Protein AF-A0A3D0Y0N9-F1 (afdb_monomer_lite)

Sequence (168 aa):
MPFIGIFAKENDNNFIKNEINKYAISNKYDVININLKSLENLKNVKFDVLIIKENIIELLKRSNNIDKIINNSNYIIINTDINNDFIAEEKDNIITYGFNTNSDISISSIKDENILLCVKRKIKGIKEPIIEEQEVAINVRKHNINKLYNIMAIFTVLCLYGERLKNN

Foldseek 3Di:
DAEEEEEDPPVLLVVLVVLLCVLPPPDRYHYDYDDPVCLVVCLQPAHQEYEHEAAVVVVCVSDVSSVSNVVSYQAYEYECVRHVVPPPPPDLRYAYEYCDPVGQWHFPDDDQQKTKIWRCAWHDAPADHTDHTDIDIAGHPRVCVVVVVSVRVSQVVQVSNVTHRDDD

Secondary structure (DSSP, 8-state):
--EEEEES-HHHHHHHHHHHHHH-SS-PPEEEEE-TTTHHHHTTPPPSEEEE-S-HHHHHHH-THHHHHHHT-SEEEEETTT-TT----S-TTEEEESSSTTSSEEEEEEETTEEEEEE-S-B--SSSS-B-SEEEEEE--GGGGGGHHHHHHHHHHHHHTT------

Structure (mmCIF, N/CA/C/O backbone):
data_AF-A0A3D0Y0N9-F1
#
_entry.id   AF-A0A3D0Y0N9-F1
#
loop_
_atom_site.group_PDB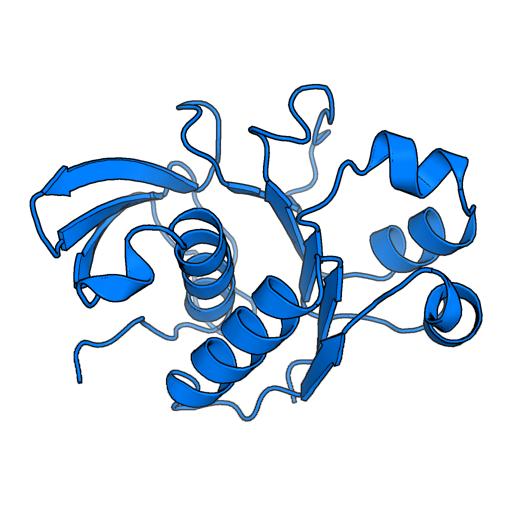
_atom_site.id
_atom_site.type_symbol
_atom_site.label_atom_id
_atom_site.label_alt_id
_atom_site.label_comp_id
_atom_site.label_asym_id
_atom_site.label_entity_id
_atom_site.label_seq_id
_atom_site.pdbx_PDB_ins_code
_atom_site.Cartn_x
_atom_site.Cartn_y
_atom_site.Cartn_z
_atom_site.occupancy
_atom_site.B_iso_or_equiv
_atom_site.auth_seq_id
_atom_site.auth_comp_id
_atom_site.auth_asym_id
_atom_site.auth_atom_id
_atom_site.pdbx_PDB_model_num
ATOM 1 N N . MET A 1 1 ? -18.446 -2.628 -3.440 1.00 83.81 1 MET A N 1
ATOM 2 C CA . MET A 1 1 ? -17.572 -1.568 -3.977 1.00 83.81 1 MET A CA 1
ATOM 3 C C . MET A 1 1 ? -16.378 -1.524 -3.043 1.00 83.81 1 MET A C 1
ATOM 5 O O . MET A 1 1 ? -16.646 -1.333 -1.865 1.00 83.81 1 MET A O 1
ATOM 9 N N . PRO A 1 2 ? -15.148 -1.818 -3.498 1.00 90.12 2 PRO A N 1
ATOM 10 C CA . PRO A 1 2 ? -13.963 -1.755 -2.646 1.00 90.12 2 PRO A CA 1
ATOM 11 C C . PRO A 1 2 ? -13.880 -0.446 -1.860 1.00 90.12 2 PRO A C 1
ATOM 13 O O . PRO A 1 2 ? -13.960 0.617 -2.478 1.00 90.12 2 PRO A O 1
ATOM 16 N N . PHE A 1 3 ? -13.721 -0.520 -0.538 1.00 95.31 3 PHE A N 1
ATOM 17 C CA . PHE A 1 3 ? -13.574 0.653 0.319 1.00 95.31 3 PHE A CA 1
ATOM 18 C C . PHE A 1 3 ? -12.151 0.789 0.854 1.00 95.31 3 PHE A C 1
ATOM 20 O O . PHE A 1 3 ? -11.667 -0.057 1.609 1.00 95.31 3 PHE A O 1
ATOM 27 N N . ILE A 1 4 ? -11.478 1.864 0.448 1.00 96.44 4 ILE A N 1
ATOM 28 C CA . ILE A 1 4 ? -10.058 2.095 0.696 1.00 96.44 4 ILE A CA 1
ATOM 29 C C . ILE A 1 4 ? -9.868 3.332 1.570 1.00 96.44 4 ILE A C 1
ATOM 31 O O . ILE A 1 4 ? -10.311 4.431 1.231 1.00 96.44 4 ILE A O 1
ATOM 35 N N . GLY A 1 5 ? -9.155 3.155 2.678 1.00 97.38 5 GLY A N 1
ATOM 36 C CA . GLY A 1 5 ? -8.698 4.240 3.540 1.00 97.38 5 GLY A CA 1
ATOM 37 C C . GLY A 1 5 ? -7.235 4.580 3.270 1.00 97.38 5 GLY A C 1
ATOM 38 O O . GLY A 1 5 ? -6.409 3.677 3.169 1.00 97.38 5 GLY A O 1
ATOM 39 N N . ILE A 1 6 ? -6.890 5.867 3.177 1.00 97.56 6 ILE A N 1
ATOM 40 C CA . ILE A 1 6 ? -5.501 6.311 2.980 1.00 97.56 6 ILE A CA 1
ATOM 41 C C . ILE A 1 6 ? -5.086 7.245 4.115 1.00 97.56 6 ILE A C 1
ATOM 43 O O . ILE A 1 6 ? -5.644 8.329 4.267 1.00 97.56 6 ILE A O 1
ATOM 47 N N . PHE A 1 7 ? -4.087 6.835 4.894 1.00 95.25 7 PHE A N 1
ATOM 48 C CA . PHE A 1 7 ? -3.431 7.662 5.898 1.00 95.25 7 PHE A CA 1
ATOM 49 C C . PHE A 1 7 ? -2.085 8.161 5.356 1.00 95.25 7 PHE A C 1
ATOM 51 O O . PHE A 1 7 ? -1.061 7.473 5.424 1.00 95.25 7 PHE A O 1
ATOM 58 N N . ALA A 1 8 ? -2.095 9.362 4.783 1.00 94.44 8 ALA A N 1
ATOM 59 C CA . ALA A 1 8 ? -0.915 10.038 4.255 1.00 94.44 8 ALA A CA 1
ATOM 60 C C . ALA A 1 8 ? -1.066 11.567 4.307 1.00 94.44 8 ALA A C 1
ATOM 62 O O . ALA A 1 8 ? -2.149 12.104 4.558 1.00 94.44 8 ALA A O 1
ATOM 63 N N . LYS A 1 9 ? 0.009 12.276 3.945 1.00 92.94 9 LYS A N 1
ATOM 64 C CA . LYS A 1 9 ? -0.035 13.716 3.659 1.00 92.94 9 LYS A CA 1
ATOM 65 C C . LYS A 1 9 ? -1.010 14.012 2.516 1.00 92.94 9 LYS A C 1
ATOM 67 O O . LYS A 1 9 ? -1.108 13.246 1.559 1.00 92.94 9 LYS A O 1
ATOM 72 N N . GLU A 1 10 ? -1.666 15.169 2.572 1.00 91.06 10 GLU A N 1
ATOM 73 C CA . GLU A 1 10 ? -2.748 15.565 1.655 1.00 91.06 10 GLU A CA 1
ATOM 74 C C . GLU A 1 10 ? -2.401 15.410 0.164 1.00 91.06 10 GLU A C 1
ATOM 76 O O . GLU A 1 10 ? -3.156 14.795 -0.588 1.00 91.06 10 GLU A O 1
ATOM 81 N N . ASN A 1 11 ? -1.223 15.882 -0.256 1.00 91.50 11 ASN A N 1
ATOM 82 C CA . ASN A 1 11 ? -0.781 15.762 -1.649 1.00 91.50 11 ASN A CA 1
ATOM 83 C C . ASN A 1 11 ? -0.635 14.303 -2.108 1.00 91.50 11 ASN A C 1
ATOM 85 O O . ASN A 1 11 ? -0.928 13.987 -3.259 1.00 91.50 11 ASN A O 1
ATOM 89 N N . ASP A 1 12 ? -0.174 13.415 -1.226 1.00 93.38 12 ASP A N 1
ATOM 90 C CA . ASP A 1 12 ? -0.027 11.996 -1.550 1.00 93.38 12 ASP A CA 1
ATOM 91 C C . ASP A 1 12 ? -1.377 11.282 -1.536 1.00 93.38 12 ASP A C 1
ATOM 93 O O . ASP A 1 12 ? -1.642 10.498 -2.442 1.00 93.38 12 ASP A O 1
ATOM 97 N N . ASN A 1 13 ? -2.252 11.606 -0.579 1.00 93.19 13 ASN A N 1
ATOM 98 C CA . ASN A 1 13 ? -3.630 11.114 -0.552 1.00 93.19 13 ASN A CA 1
ATOM 99 C C . ASN A 1 13 ? -4.349 11.403 -1.872 1.00 93.19 13 ASN A C 1
ATOM 101 O O . ASN A 1 13 ? -4.875 10.491 -2.508 1.00 93.19 13 ASN A O 1
ATOM 105 N N . ASN A 1 14 ? -4.333 12.666 -2.307 1.00 92.69 14 ASN A N 1
ATOM 106 C CA . ASN A 1 14 ? -5.018 13.090 -3.525 1.00 92.69 14 ASN A CA 1
ATOM 107 C C . ASN A 1 14 ? -4.434 12.400 -4.764 1.00 92.69 14 ASN A C 1
ATOM 109 O O . ASN A 1 14 ? -5.184 11.940 -5.622 1.00 92.69 14 ASN A O 1
ATOM 113 N N . PHE A 1 15 ? -3.107 12.267 -4.838 1.00 92.75 15 PHE A N 1
ATOM 114 C CA . PHE A 1 15 ? -2.451 11.551 -5.931 1.00 92.75 15 PHE A CA 1
ATOM 115 C C . PHE A 1 15 ? -2.859 10.071 -5.980 1.00 92.75 15 PHE A C 1
ATOM 117 O O . PHE A 1 15 ? -3.290 9.592 -7.027 1.00 92.75 15 PHE A O 1
ATOM 124 N N . ILE A 1 16 ? -2.768 9.357 -4.852 1.00 94.12 16 ILE A N 1
ATOM 125 C CA . ILE A 1 16 ? -3.096 7.926 -4.764 1.00 94.12 16 ILE A CA 1
ATOM 126 C C . ILE A 1 16 ? -4.566 7.693 -5.105 1.00 94.12 16 ILE A C 1
ATOM 128 O O . ILE A 1 16 ? -4.879 6.843 -5.935 1.00 94.12 16 ILE A O 1
ATOM 132 N N . LYS A 1 17 ? -5.468 8.488 -4.522 1.00 93.94 17 LYS A N 1
ATOM 133 C CA . LYS A 1 17 ? -6.904 8.414 -4.793 1.00 93.94 17 LYS A CA 1
ATOM 134 C C . LYS A 1 17 ? -7.227 8.607 -6.275 1.00 93.94 17 LYS A C 1
ATOM 136 O O . LYS A 1 17 ? -8.048 7.863 -6.813 1.00 93.94 17 LYS A O 1
ATOM 141 N N . ASN A 1 18 ? -6.607 9.589 -6.925 1.00 91.06 18 ASN A N 1
ATOM 142 C CA . ASN A 1 18 ? -6.861 9.877 -8.335 1.00 91.06 18 ASN A CA 1
ATOM 143 C C . ASN A 1 18 ? -6.331 8.765 -9.244 1.00 91.06 18 ASN A C 1
ATOM 145 O O . ASN A 1 18 ? -7.046 8.325 -10.141 1.00 91.06 18 ASN A O 1
ATOM 149 N N . GLU A 1 19 ? -5.113 8.280 -9.002 1.00 89.81 19 GLU A N 1
ATOM 150 C CA . GLU A 1 19 ? -4.522 7.238 -9.843 1.00 89.81 19 GLU A CA 1
ATOM 151 C C . GLU A 1 19 ? -5.207 5.876 -9.637 1.00 89.81 19 GLU A C 1
ATOM 153 O O . GLU A 1 19 ? -5.500 5.220 -10.632 1.00 89.81 19 GLU A O 1
ATOM 158 N N . ILE A 1 20 ? -5.571 5.476 -8.407 1.00 90.69 20 ILE A N 1
ATOM 159 C CA . ILE A 1 20 ? -6.365 4.248 -8.183 1.00 90.69 20 ILE A CA 1
ATOM 160 C C . ILE A 1 20 ? -7.658 4.306 -9.001 1.00 90.69 20 ILE A C 1
ATOM 162 O O . ILE A 1 20 ? -7.918 3.406 -9.791 1.00 90.69 20 ILE A O 1
ATOM 166 N N . ASN A 1 21 ? -8.430 5.392 -8.886 1.00 88.69 21 ASN A N 1
ATOM 167 C CA . ASN A 1 21 ? -9.697 5.537 -9.613 1.00 88.69 21 ASN A CA 1
ATOM 168 C C . ASN A 1 21 ? -9.534 5.641 -11.135 1.00 88.69 21 ASN A C 1
ATOM 170 O O . ASN A 1 21 ? -10.482 5.379 -11.869 1.00 88.69 21 ASN A O 1
ATOM 174 N N . LYS A 1 22 ? -8.354 6.026 -11.619 1.00 86.81 22 LYS A N 1
ATOM 175 C CA . LYS A 1 22 ? -8.046 6.095 -13.049 1.00 86.81 22 LYS A CA 1
ATOM 176 C C . LYS A 1 22 ? -7.722 4.722 -13.643 1.00 86.81 22 LYS A C 1
ATOM 178 O O . LYS A 1 22 ? -8.114 4.461 -14.776 1.00 86.81 22 LYS A O 1
ATOM 183 N N . TYR A 1 23 ? -7.008 3.862 -12.912 1.00 82.38 23 TYR A N 1
ATOM 184 C CA . TYR A 1 23 ? -6.658 2.503 -13.371 1.00 82.38 23 TYR A CA 1
ATOM 185 C C . TYR A 1 23 ? -7.688 1.436 -12.981 1.00 82.38 23 TYR A C 1
ATOM 187 O O . TYR A 1 23 ? -7.585 0.285 -13.403 1.00 82.38 23 TYR A O 1
ATOM 195 N N . ALA A 1 24 ? -8.696 1.843 -12.220 1.00 77.81 24 ALA A N 1
ATOM 196 C CA . ALA A 1 24 ? -9.878 1.091 -11.856 1.00 77.81 24 ALA A CA 1
ATOM 197 C C . ALA A 1 24 ? -10.767 0.747 -13.065 1.00 77.81 24 ALA A C 1
ATOM 199 O O . ALA A 1 24 ? -11.749 1.432 -13.348 1.00 77.81 24 ALA A O 1
ATOM 200 N N . ILE A 1 25 ? -10.415 -0.301 -13.812 1.00 70.38 25 ILE A N 1
ATOM 201 C CA . ILE A 1 25 ? -11.125 -0.682 -15.046 1.00 70.38 25 ILE A CA 1
ATOM 202 C C . ILE A 1 25 ? -12.392 -1.489 -14.735 1.00 70.38 25 ILE A C 1
ATOM 204 O O . ILE A 1 25 ? -13.410 -1.322 -15.404 1.00 70.38 25 ILE A O 1
ATOM 208 N N . SER A 1 26 ? -12.335 -2.382 -13.744 1.00 68.31 26 SER A N 1
ATOM 209 C CA . SER A 1 26 ? -13.409 -3.347 -13.461 1.00 68.31 26 SER A CA 1
ATOM 210 C C . SER A 1 26 ? -14.233 -2.985 -12.226 1.00 68.31 26 SER A C 1
ATOM 212 O O . SER A 1 26 ? -15.384 -3.404 -12.096 1.00 68.31 26 SER A O 1
ATOM 214 N N . ASN A 1 27 ? -13.657 -2.190 -11.319 1.00 68.88 27 ASN A N 1
ATOM 215 C CA . ASN A 1 27 ? -14.236 -1.879 -10.020 1.00 68.88 27 ASN A CA 1
ATOM 216 C C . ASN A 1 27 ? -14.243 -0.381 -9.775 1.00 68.88 27 ASN A C 1
ATOM 218 O O . ASN A 1 27 ? -13.193 0.235 -9.748 1.00 68.88 27 ASN A O 1
ATOM 222 N N . LYS A 1 28 ? -15.399 0.211 -9.475 1.00 83.69 28 LYS A N 1
ATOM 223 C CA . LYS A 1 28 ? -15.398 1.537 -8.848 1.00 83.69 28 LYS A CA 1
ATOM 224 C C . LYS A 1 28 ? -14.828 1.392 -7.435 1.00 83.69 28 LYS A C 1
ATOM 226 O O . LYS A 1 28 ? -15.319 0.549 -6.686 1.00 83.69 28 LYS A O 1
ATOM 231 N N . TYR A 1 29 ? -13.821 2.178 -7.075 1.00 89.88 29 TYR A N 1
ATOM 232 C CA . TYR A 1 29 ? -13.299 2.223 -5.710 1.00 89.88 29 TYR A CA 1
ATOM 233 C C . TYR A 1 29 ? -13.936 3.390 -4.971 1.00 89.88 29 TYR A C 1
ATOM 235 O O . TYR A 1 29 ? -14.073 4.485 -5.517 1.00 89.88 29 TYR A O 1
ATOM 243 N N . ASP A 1 30 ? -14.308 3.167 -3.719 1.00 93.38 30 ASP A N 1
ATOM 244 C CA . ASP A 1 30 ? -14.586 4.257 -2.800 1.00 93.38 30 ASP A CA 1
ATOM 245 C C . ASP A 1 30 ? -13.330 4.493 -1.969 1.00 93.38 30 ASP A C 1
ATOM 247 O O . ASP A 1 30 ? -12.818 3.587 -1.316 1.00 93.38 30 ASP A O 1
ATOM 251 N N . VAL A 1 31 ? -12.769 5.691 -2.092 1.00 95.25 31 VAL A N 1
ATOM 252 C CA . VAL A 1 31 ? -11.451 6.018 -1.550 1.00 95.25 31 VAL A CA 1
ATOM 253 C C . VAL A 1 31 ? -11.570 7.265 -0.696 1.00 95.25 31 VAL A C 1
ATOM 255 O O . VAL A 1 31 ? -11.934 8.342 -1.195 1.00 95.25 31 VAL A O 1
ATOM 258 N N . ILE A 1 32 ? -11.221 7.138 0.581 1.00 95.81 32 ILE A N 1
ATOM 259 C CA . ILE A 1 32 ? -11.273 8.235 1.544 1.00 95.81 32 ILE A CA 1
ATOM 260 C C . ILE A 1 32 ? -9.901 8.547 2.131 1.00 95.81 32 ILE A C 1
ATOM 262 O O . ILE A 1 32 ? -9.066 7.672 2.360 1.00 95.81 32 ILE A O 1
ATOM 266 N N . ASN A 1 33 ? -9.701 9.830 2.416 1.00 95.44 33 ASN A N 1
ATOM 267 C CA . ASN A 1 33 ? -8.520 10.316 3.107 1.00 95.44 33 ASN A CA 1
ATOM 268 C C . ASN A 1 33 ? -8.781 10.225 4.612 1.00 95.44 33 ASN A C 1
ATOM 270 O O . ASN A 1 33 ? -9.763 10.782 5.105 1.00 95.44 33 ASN A O 1
ATOM 274 N N . ILE A 1 34 ? -7.887 9.564 5.336 1.00 95.12 34 ILE A N 1
ATOM 275 C CA . ILE A 1 34 ? -7.912 9.465 6.790 1.00 95.12 34 ILE A CA 1
ATOM 276 C C . ILE A 1 34 ? -6.885 10.445 7.346 1.00 95.12 34 ILE A C 1
ATOM 278 O O . ILE A 1 34 ? -5.726 10.477 6.944 1.00 95.12 34 ILE A O 1
ATOM 282 N N . ASN A 1 35 ? -7.333 11.264 8.286 1.00 93.38 35 ASN A N 1
ATOM 283 C CA . ASN A 1 35 ? -6.500 12.155 9.081 1.00 93.38 35 ASN A CA 1
ATOM 284 C C . ASN A 1 35 ? -6.911 12.078 10.557 1.00 93.38 35 ASN A C 1
ATOM 286 O O . ASN A 1 35 ? -7.954 11.512 10.895 1.00 93.38 35 ASN A O 1
ATOM 290 N N . LEU A 1 36 ? -6.130 12.712 11.435 1.00 91.62 36 LEU A N 1
ATOM 291 C CA . LEU A 1 36 ? -6.370 12.695 12.883 1.00 91.62 36 LEU A CA 1
ATOM 292 C C . LEU A 1 36 ? -7.781 13.166 13.281 1.00 91.62 36 LEU A C 1
ATOM 294 O O . LEU A 1 36 ? -8.364 12.617 14.210 1.00 91.62 36 LEU A O 1
ATOM 298 N N . LYS A 1 37 ? -8.364 14.134 12.558 1.00 92.50 37 LYS A N 1
ATOM 299 C CA . LYS A 1 37 ? -9.713 14.658 12.843 1.00 92.50 37 LYS A CA 1
ATOM 300 C C . LYS A 1 37 ? -10.815 13.657 12.482 1.00 92.50 37 LYS A C 1
ATOM 302 O O . LYS A 1 37 ? -11.867 13.659 13.106 1.00 92.50 37 LYS A O 1
ATOM 307 N N . SER A 1 38 ? -10.581 12.803 11.484 1.00 93.38 38 SER A N 1
ATOM 308 C CA . SER A 1 38 ? -11.552 11.795 11.029 1.00 93.38 38 SER A CA 1
ATOM 309 C C . SER A 1 38 ? -11.543 10.490 11.834 1.00 93.38 38 SER A C 1
ATOM 311 O O . SER A 1 38 ? -12.470 9.696 11.697 1.00 93.38 38 SER A O 1
ATOM 313 N N . LEU A 1 39 ? -10.531 10.260 12.680 1.00 93.81 39 LEU A N 1
ATOM 314 C CA . LEU A 1 39 ? -10.321 8.976 13.362 1.00 93.81 39 LEU A CA 1
ATOM 315 C C . LEU A 1 39 ? -11.517 8.520 14.198 1.00 93.81 39 LEU A C 1
ATOM 317 O O . LEU A 1 39 ? -11.886 7.350 14.160 1.00 93.81 39 LEU A O 1
ATOM 321 N N . GLU A 1 40 ? -12.134 9.443 14.934 1.00 93.31 40 GLU A N 1
ATOM 322 C CA . GLU A 1 40 ? -13.268 9.133 15.810 1.00 93.31 40 GLU A CA 1
ATOM 323 C C . GLU A 1 40 ? -14.477 8.608 15.025 1.00 93.31 40 GLU A C 1
ATOM 325 O O . GLU A 1 40 ? -15.125 7.652 15.449 1.00 93.31 40 GLU A O 1
ATOM 330 N N . ASN A 1 41 ? -14.728 9.176 13.843 1.00 94.94 41 ASN A N 1
ATOM 331 C CA . ASN A 1 41 ? -15.843 8.786 12.979 1.00 94.94 41 ASN A CA 1
ATOM 332 C C . ASN A 1 41 ? -15.565 7.478 12.228 1.00 94.94 41 ASN A C 1
ATOM 334 O O . ASN A 1 41 ? -16.493 6.763 11.861 1.00 94.94 41 ASN A O 1
ATOM 338 N N . LEU A 1 42 ? -14.289 7.165 11.992 1.00 95.69 42 LEU A N 1
ATOM 339 C CA . LEU A 1 42 ? -13.867 6.024 11.182 1.00 95.69 42 LEU A CA 1
ATOM 340 C C . LEU A 1 42 ? -13.469 4.796 12.010 1.00 95.69 42 LEU A C 1
ATOM 342 O O . LEU A 1 42 ? -13.261 3.730 11.443 1.00 95.69 42 LEU A O 1
ATOM 346 N N . LYS A 1 43 ? -13.405 4.895 13.344 1.00 93.56 43 LYS A N 1
ATOM 347 C CA . LYS A 1 43 ? -12.919 3.817 14.228 1.00 93.56 43 LYS A CA 1
ATOM 348 C C . LYS A 1 43 ? -13.626 2.465 14.068 1.00 93.56 43 LYS A C 1
ATOM 350 O O . LYS A 1 43 ? -13.017 1.434 14.327 1.00 93.56 43 LYS A O 1
ATOM 355 N N . ASN A 1 44 ? -14.891 2.470 13.646 1.00 93.31 44 ASN A N 1
ATOM 356 C CA . ASN A 1 44 ? -15.710 1.264 13.461 1.00 93.31 44 ASN A CA 1
ATOM 357 C C . ASN A 1 44 ? -15.918 0.897 11.982 1.00 93.31 44 ASN A C 1
ATOM 359 O O . ASN A 1 44 ? -16.679 -0.019 11.673 1.00 93.31 44 ASN A O 1
ATOM 363 N N . VAL A 1 45 ? -15.293 1.634 11.065 1.00 95.25 45 VAL A N 1
ATOM 364 C CA . VAL A 1 45 ? -15.380 1.370 9.632 1.00 95.25 45 VAL A CA 1
ATOM 365 C C . VAL A 1 45 ? -14.513 0.166 9.288 1.00 95.25 45 VAL A C 1
ATOM 367 O O . VAL A 1 45 ? -13.363 0.080 9.713 1.00 95.25 45 VAL A O 1
ATOM 370 N N . LYS A 1 46 ? -15.068 -0.747 8.488 1.00 94.88 46 LYS A N 1
ATOM 371 C CA . LYS A 1 46 ? -14.312 -1.841 7.878 1.00 94.88 46 LYS A CA 1
ATOM 372 C C . LYS A 1 46 ? -13.779 -1.389 6.529 1.00 94.88 46 LYS A C 1
ATOM 374 O O . LYS A 1 46 ? -14.567 -1.074 5.638 1.00 94.88 46 LYS A O 1
ATOM 379 N N . PHE A 1 47 ? -12.461 -1.357 6.397 1.00 96.38 47 PHE A N 1
ATOM 380 C CA . PHE A 1 47 ? -11.798 -1.074 5.130 1.00 96.38 47 PHE A CA 1
ATOM 381 C C . PHE A 1 47 ? -11.423 -2.381 4.451 1.00 96.38 47 PHE A C 1
ATOM 383 O O . PHE A 1 47 ? -10.889 -3.285 5.091 1.00 96.38 47 PHE A O 1
ATOM 390 N N . ASP A 1 48 ? -11.643 -2.469 3.144 1.00 95.00 48 ASP A N 1
ATOM 391 C CA . ASP A 1 48 ? -11.093 -3.577 2.368 1.00 95.00 48 ASP A CA 1
ATOM 392 C C . ASP A 1 48 ? -9.570 -3.450 2.271 1.00 95.00 48 ASP A C 1
ATOM 394 O O . ASP A 1 48 ? -8.850 -4.442 2.353 1.00 95.00 48 ASP A O 1
ATOM 398 N N . VAL A 1 49 ? -9.076 -2.215 2.144 1.00 96.06 49 VAL A N 1
ATOM 399 C CA . VAL A 1 49 ? -7.646 -1.902 2.148 1.00 96.06 49 VAL A CA 1
ATOM 400 C C . VAL A 1 49 ? -7.395 -0.611 2.924 1.00 96.06 49 VAL A C 1
ATOM 402 O O . VAL A 1 49 ? -8.035 0.410 2.674 1.00 96.06 49 VAL A O 1
ATOM 405 N N . LEU A 1 50 ? -6.424 -0.635 3.830 1.00 97.06 50 LEU A N 1
ATOM 406 C CA . LEU A 1 50 ? -5.907 0.537 4.525 1.00 97.06 50 LEU A CA 1
ATOM 407 C C . LEU A 1 50 ? -4.462 0.794 4.099 1.00 97.06 50 LEU A C 1
ATOM 409 O O . LEU A 1 50 ? -3.592 -0.044 4.307 1.00 97.06 50 LEU A O 1
ATOM 413 N N . ILE A 1 51 ? -4.188 1.964 3.531 1.00 97.44 51 ILE A N 1
ATOM 414 C CA . ILE A 1 51 ? -2.836 2.388 3.158 1.00 97.44 51 ILE A CA 1
ATOM 415 C C . ILE A 1 51 ? -2.292 3.300 4.256 1.00 97.44 51 ILE A C 1
ATOM 417 O O . ILE A 1 51 ? -2.891 4.335 4.545 1.00 97.44 51 ILE A O 1
ATOM 421 N N . ILE A 1 52 ? -1.142 2.958 4.834 1.00 94.94 52 ILE A N 1
ATOM 422 C CA . ILE A 1 52 ? -0.467 3.753 5.867 1.00 94.94 52 ILE A CA 1
ATOM 423 C C . ILE A 1 52 ? 0.900 4.191 5.339 1.00 94.94 52 ILE A C 1
ATOM 425 O O . ILE A 1 52 ? 1.826 3.391 5.197 1.00 94.94 52 ILE A O 1
ATOM 429 N N . LYS A 1 53 ? 1.027 5.489 5.047 1.00 93.44 53 LYS A N 1
ATOM 430 C CA . LYS A 1 53 ? 2.273 6.106 4.557 1.00 93.44 53 LYS A CA 1
ATOM 431 C C . LYS A 1 53 ? 3.026 6.905 5.611 1.00 93.44 53 LYS A C 1
ATOM 433 O O . LYS A 1 53 ? 4.120 7.385 5.332 1.00 93.44 53 LYS A O 1
ATOM 438 N N . GLU A 1 54 ? 2.423 7.114 6.770 1.00 91.44 54 GLU A N 1
ATOM 439 C CA . GLU A 1 54 ? 3.045 7.811 7.894 1.00 91.44 54 GLU A CA 1
ATOM 440 C C . GLU A 1 54 ? 3.615 6.809 8.903 1.00 91.44 54 GLU A C 1
ATOM 442 O O . GLU A 1 54 ? 3.431 5.597 8.763 1.00 91.44 54 GLU A O 1
ATOM 447 N N . ASN A 1 55 ? 4.347 7.314 9.897 1.00 92.25 55 ASN A N 1
ATOM 448 C CA . ASN A 1 55 ? 4.919 6.473 10.939 1.00 92.25 55 ASN A CA 1
ATOM 449 C C . ASN A 1 55 ? 3.809 5.946 11.864 1.00 92.25 55 ASN A C 1
ATOM 451 O O . ASN A 1 55 ? 3.193 6.701 12.614 1.00 92.25 55 ASN A O 1
ATOM 455 N N . ILE A 1 56 ? 3.560 4.641 11.816 1.00 90.12 56 ILE A N 1
ATOM 456 C CA . ILE A 1 56 ? 2.476 3.971 12.527 1.00 90.12 56 ILE A CA 1
ATOM 457 C C . ILE A 1 56 ? 2.640 4.067 14.043 1.00 90.12 56 ILE A C 1
ATOM 459 O O . ILE A 1 56 ? 1.663 4.302 14.742 1.00 90.12 56 ILE A O 1
ATOM 463 N N . ILE A 1 57 ? 3.866 3.981 14.563 1.00 89.94 57 ILE A N 1
ATOM 464 C CA . ILE A 1 57 ? 4.131 4.084 16.004 1.00 89.94 57 ILE A CA 1
ATOM 465 C C . ILE A 1 57 ? 3.763 5.484 16.505 1.00 89.94 57 ILE A C 1
ATOM 467 O O . ILE A 1 57 ? 3.130 5.634 17.552 1.00 89.94 57 ILE A O 1
ATOM 471 N N . GLU A 1 58 ? 4.133 6.525 15.760 1.00 91.19 58 GLU A N 1
ATOM 472 C CA . GLU A 1 58 ? 3.761 7.902 16.082 1.00 91.19 58 GLU A CA 1
ATOM 473 C C . GLU A 1 58 ? 2.245 8.112 16.010 1.00 91.19 58 GLU A C 1
ATOM 475 O O . GLU A 1 58 ? 1.667 8.772 16.877 1.00 91.19 58 GLU A O 1
ATOM 480 N N . LEU A 1 59 ? 1.589 7.519 15.015 1.00 90.50 59 LEU A N 1
ATOM 481 C CA . LEU A 1 59 ? 0.139 7.537 14.898 1.00 90.50 59 LEU A CA 1
ATOM 482 C C . LEU A 1 59 ? -0.533 6.902 16.122 1.00 90.50 59 LEU A C 1
ATOM 484 O O . LEU A 1 59 ? -1.369 7.548 16.757 1.00 90.50 59 LEU A O 1
ATOM 488 N N . LEU A 1 60 ? -0.130 5.689 16.501 1.00 90.81 60 LEU A N 1
ATOM 489 C CA . LEU A 1 60 ? -0.681 4.969 17.651 1.00 90.81 60 LEU A CA 1
ATOM 490 C C . LEU A 1 60 ? -0.529 5.756 18.960 1.00 90.81 60 LEU A C 1
ATOM 492 O O . LEU A 1 60 ? -1.470 5.832 19.746 1.00 90.81 60 LEU A O 1
ATOM 496 N N . LYS A 1 61 ? 0.601 6.450 19.151 1.00 91.62 61 LYS A N 1
ATOM 497 C CA . LYS A 1 61 ? 0.809 7.350 20.302 1.00 91.62 61 LYS A CA 1
ATOM 498 C C . LYS A 1 61 ? -0.170 8.528 20.338 1.00 91.62 61 LYS A C 1
ATOM 500 O O . LYS A 1 61 ? -0.461 9.043 21.414 1.00 91.62 61 LYS A O 1
ATOM 505 N N . ARG A 1 62 ? -0.650 8.990 19.180 1.00 90.38 62 ARG A N 1
ATOM 506 C CA . ARG A 1 62 ? -1.558 10.143 19.068 1.00 90.38 62 ARG A CA 1
ATOM 507 C C . ARG A 1 62 ? -3.028 9.763 19.248 1.00 90.38 62 ARG A C 1
ATOM 509 O O . ARG A 1 62 ? -3.819 10.635 19.601 1.00 90.38 62 ARG A O 1
ATOM 516 N N . SER A 1 63 ? -3.426 8.516 18.977 1.00 90.00 63 SER A N 1
ATOM 517 C CA . SER A 1 63 ? -4.821 8.089 19.142 1.00 90.00 63 SER A CA 1
ATOM 518 C C . SER A 1 63 ? -5.015 6.570 19.151 1.00 90.00 63 SER A C 1
ATOM 520 O O . SER A 1 63 ? -4.757 5.892 18.158 1.00 90.00 63 SER A O 1
ATOM 522 N N . ASN A 1 64 ? -5.674 6.070 20.200 1.00 88.38 64 ASN A N 1
ATOM 523 C CA . ASN A 1 64 ? -6.095 4.666 20.324 1.00 88.38 64 ASN A CA 1
ATOM 524 C C . ASN A 1 64 ? -7.145 4.242 19.273 1.00 88.38 64 ASN A C 1
ATOM 526 O O . ASN A 1 64 ? -7.456 3.061 19.132 1.00 88.38 64 ASN A O 1
ATOM 530 N N . ASN A 1 65 ? -7.751 5.186 18.542 1.00 93.44 65 ASN A N 1
ATOM 531 C CA . ASN A 1 65 ? -8.685 4.847 17.466 1.00 93.44 65 ASN A CA 1
ATOM 532 C C . ASN A 1 65 ? -7.971 4.272 16.238 1.00 93.44 65 ASN A C 1
ATOM 534 O O . ASN A 1 65 ? -8.609 3.596 15.435 1.00 93.44 65 ASN A O 1
ATOM 538 N N . ILE A 1 66 ? -6.667 4.509 16.095 1.00 92.81 66 ILE A N 1
ATOM 539 C CA . ILE A 1 66 ? -5.889 4.007 14.961 1.00 92.81 66 ILE A CA 1
ATOM 540 C C . ILE A 1 66 ? -5.744 2.490 15.049 1.00 92.81 66 ILE A C 1
ATOM 542 O O . ILE A 1 66 ? -5.981 1.819 14.048 1.00 92.81 66 ILE A O 1
ATOM 546 N N . ASP A 1 67 ? -5.514 1.944 16.247 1.00 91.19 67 ASP A N 1
ATOM 547 C CA . ASP A 1 67 ? -5.540 0.494 16.488 1.00 91.19 67 ASP A CA 1
ATOM 548 C C . ASP A 1 67 ? -6.859 -0.135 16.033 1.00 91.19 67 ASP A C 1
ATOM 550 O O . ASP A 1 67 ? -6.875 -1.191 15.403 1.00 91.19 67 ASP A O 1
ATOM 554 N N . LYS A 1 68 ? -7.991 0.524 16.312 1.00 93.19 68 LYS A N 1
ATOM 555 C CA . LYS A 1 68 ? -9.313 0.029 15.899 1.00 93.19 68 LYS A CA 1
ATOM 556 C C . LYS A 1 68 ? -9.466 0.021 14.381 1.00 93.19 68 LYS A C 1
ATOM 558 O O . LYS A 1 68 ? -9.963 -0.956 13.833 1.00 93.19 68 LYS A O 1
ATOM 563 N N . ILE A 1 69 ? -9.015 1.077 13.704 1.00 94.88 69 ILE A N 1
ATOM 564 C CA . ILE A 1 69 ? -9.056 1.168 12.237 1.00 94.88 69 ILE A CA 1
ATOM 565 C C . ILE A 1 69 ? -8.177 0.083 11.606 1.00 94.88 69 ILE A C 1
ATOM 567 O O . ILE A 1 69 ? -8.632 -0.620 10.706 1.00 94.88 69 ILE A O 1
ATOM 571 N N . I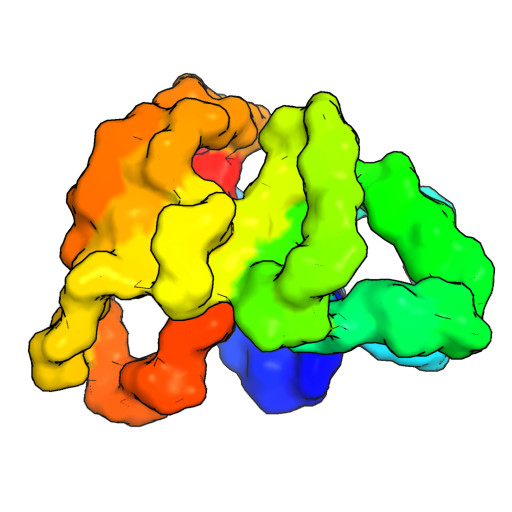LE A 1 70 ? -6.951 -0.094 12.106 1.00 92.31 70 ILE A N 1
ATOM 572 C CA . ILE A 1 70 ? -6.018 -1.137 11.660 1.00 92.31 70 ILE A CA 1
ATOM 573 C C . ILE A 1 70 ? -6.655 -2.520 11.827 1.00 92.31 70 ILE A C 1
ATOM 575 O O . ILE A 1 70 ? -6.712 -3.290 10.874 1.00 92.31 70 ILE A O 1
ATOM 579 N N . ASN A 1 71 ? -7.198 -2.818 13.010 1.00 90.50 71 ASN A N 1
ATOM 580 C CA . ASN A 1 71 ? -7.798 -4.121 13.306 1.00 90.50 71 ASN A CA 1
ATOM 581 C C . ASN A 1 71 ? -9.088 -4.403 12.520 1.00 90.50 71 ASN A C 1
ATOM 583 O O . ASN A 1 71 ? -9.413 -5.564 12.287 1.00 90.50 71 ASN A O 1
ATOM 587 N N . ASN A 1 72 ? -9.813 -3.365 12.096 1.00 93.12 72 ASN A N 1
ATOM 588 C CA . ASN A 1 72 ? -11.014 -3.498 11.267 1.00 93.12 72 ASN A CA 1
ATOM 589 C C . ASN A 1 72 ? -10.717 -3.562 9.759 1.00 93.12 72 ASN A C 1
ATOM 591 O O . ASN A 1 72 ? -11.651 -3.698 8.966 1.00 93.12 72 ASN A O 1
ATOM 595 N N . SER A 1 73 ? -9.452 -3.437 9.352 1.00 93.88 73 SER A N 1
ATOM 596 C CA . SER A 1 73 ? -9.052 -3.435 7.945 1.00 93.88 73 SER A CA 1
ATOM 597 C C . SER A 1 73 ? -8.705 -4.841 7.465 1.00 93.88 73 SER A C 1
ATOM 599 O O . SER A 1 73 ? -7.940 -5.556 8.112 1.00 93.88 73 SER A O 1
ATOM 601 N N . ASN A 1 74 ? -9.245 -5.231 6.308 1.00 93.06 74 ASN A N 1
ATOM 602 C CA . ASN A 1 74 ? -9.001 -6.548 5.725 1.00 93.06 74 ASN A CA 1
ATOM 603 C C . ASN A 1 74 ? -7.556 -6.679 5.256 1.00 93.06 74 ASN A C 1
ATOM 605 O O . ASN A 1 74 ? -6.937 -7.673 5.598 1.00 93.06 74 ASN A O 1
ATOM 609 N N . TYR A 1 75 ? -7.024 -5.688 4.534 1.00 94.50 75 TYR A N 1
ATOM 610 C CA . TYR A 1 75 ? -5.608 -5.588 4.171 1.00 94.50 75 TYR A CA 1
ATOM 611 C C . TYR A 1 75 ? -5.005 -4.278 4.663 1.00 94.50 75 TYR A C 1
ATOM 613 O O . TYR A 1 75 ? -5.671 -3.241 4.671 1.00 94.50 75 TYR A O 1
ATOM 621 N N . ILE A 1 76 ? -3.722 -4.312 5.016 1.00 94.88 76 ILE A N 1
ATOM 622 C CA . ILE A 1 76 ? -2.944 -3.130 5.393 1.00 94.88 76 ILE A CA 1
ATOM 623 C C . ILE A 1 76 ? -1.735 -3.040 4.470 1.00 94.88 76 ILE A C 1
ATOM 625 O O . ILE A 1 76 ? -0.967 -3.987 4.368 1.00 94.88 76 ILE A O 1
ATOM 629 N N . ILE A 1 77 ? -1.549 -1.899 3.815 1.00 96.00 77 ILE A N 1
ATOM 630 C CA . ILE A 1 77 ? -0.407 -1.622 2.941 1.00 96.00 77 ILE A CA 1
ATOM 631 C C . ILE A 1 77 ? 0.467 -0.575 3.627 1.00 96.00 77 ILE A C 1
ATOM 633 O O . ILE A 1 77 ? 0.007 0.545 3.857 1.00 96.00 77 ILE A O 1
ATOM 637 N N . ILE A 1 78 ? 1.713 -0.919 3.953 1.00 94.50 78 ILE A N 1
ATOM 638 C CA . ILE A 1 78 ? 2.574 -0.075 4.794 1.00 94.50 78 ILE A CA 1
ATOM 639 C C . ILE A 1 78 ? 3.964 0.145 4.195 1.00 94.50 78 ILE A C 1
ATOM 641 O O . ILE A 1 78 ? 4.582 -0.779 3.667 1.00 94.50 78 ILE A O 1
ATOM 645 N N . ASN A 1 79 ? 4.459 1.382 4.306 1.00 93.00 79 ASN A N 1
ATOM 646 C CA . ASN A 1 79 ? 5.819 1.731 3.900 1.00 93.00 79 ASN A CA 1
ATOM 647 C C . ASN A 1 79 ? 6.842 1.327 4.973 1.00 93.00 79 ASN A C 1
ATOM 649 O O . ASN A 1 79 ? 6.880 1.956 6.034 1.00 93.00 79 ASN A O 1
ATOM 653 N N . THR A 1 80 ? 7.691 0.342 4.697 1.00 91.06 80 THR A N 1
ATOM 654 C CA . THR A 1 80 ? 8.730 -0.159 5.621 1.00 91.06 80 THR A CA 1
ATOM 655 C C . THR A 1 80 ? 9.958 0.731 5.713 1.00 91.06 80 THR A C 1
ATOM 657 O O . THR A 1 80 ? 10.663 0.668 6.714 1.00 91.06 80 THR A O 1
ATOM 660 N N . ASP A 1 81 ? 10.196 1.618 4.749 1.00 90.31 81 ASP A N 1
ATOM 661 C CA . ASP A 1 81 ? 11.294 2.586 4.862 1.00 90.31 81 ASP A CA 1
ATOM 662 C C . ASP A 1 81 ? 10.987 3.664 5.922 1.00 90.31 81 ASP A C 1
ATOM 664 O O . ASP A 1 81 ? 11.891 4.316 6.436 1.00 90.31 81 ASP A O 1
ATOM 668 N N . ILE A 1 82 ? 9.703 3.844 6.268 1.00 91.19 82 ILE A N 1
ATOM 669 C CA . ILE A 1 82 ? 9.227 4.733 7.347 1.00 91.19 82 ILE A CA 1
ATOM 670 C C . ILE A 1 82 ? 8.904 3.944 8.624 1.00 91.19 82 ILE A C 1
ATOM 672 O O . ILE A 1 82 ? 9.010 4.477 9.729 1.00 91.19 82 ILE A O 1
ATOM 676 N N . ASN A 1 83 ? 8.479 2.691 8.467 1.00 88.75 83 ASN A N 1
ATOM 677 C CA . ASN A 1 83 ? 8.001 1.812 9.530 1.00 88.75 83 ASN A CA 1
ATOM 678 C C . ASN A 1 83 ? 8.899 0.575 9.654 1.00 88.75 83 ASN A C 1
ATOM 680 O O . ASN A 1 83 ? 8.415 -0.550 9.674 1.00 88.75 83 ASN A O 1
ATOM 684 N N . ASN A 1 84 ? 10.212 0.782 9.695 1.00 80.56 84 ASN A N 1
ATOM 685 C CA . ASN A 1 84 ? 11.224 -0.275 9.767 1.00 80.56 84 ASN A CA 1
ATOM 686 C C . ASN A 1 84 ? 11.101 -1.142 11.033 1.00 80.56 84 ASN A C 1
ATOM 688 O O . ASN A 1 84 ? 11.345 -2.342 10.974 1.00 80.56 84 ASN A O 1
ATOM 692 N N . ASP A 1 85 ? 10.691 -0.536 12.149 1.00 77.12 85 ASP A N 1
ATOM 693 C CA . ASP A 1 85 ? 10.492 -1.213 13.436 1.00 77.12 85 ASP A CA 1
ATOM 694 C C . ASP A 1 85 ? 9.106 -1.870 13.550 1.00 77.12 85 ASP A C 1
ATOM 696 O O . ASP A 1 85 ? 8.791 -2.514 14.552 1.00 77.12 85 ASP A O 1
ATOM 700 N N . PHE A 1 86 ? 8.242 -1.693 12.543 1.00 73.94 86 PHE A N 1
ATOM 701 C CA . PHE A 1 86 ? 6.948 -2.355 12.513 1.00 73.94 86 PHE A CA 1
ATOM 702 C C . PHE A 1 86 ? 7.151 -3.822 12.139 1.00 73.94 86 PHE A C 1
ATOM 704 O O . PHE A 1 86 ? 7.268 -4.182 10.967 1.00 73.94 86 PHE A O 1
ATOM 711 N N . ILE A 1 87 ? 7.193 -4.674 13.160 1.00 63.25 87 ILE A N 1
ATOM 712 C CA . ILE A 1 87 ? 7.193 -6.119 12.977 1.00 63.25 87 ILE A CA 1
ATOM 713 C C . ILE A 1 87 ? 5.785 -6.506 12.528 1.00 63.25 87 ILE A C 1
ATOM 715 O O . ILE A 1 87 ? 4.838 -6.522 13.316 1.00 63.25 87 ILE A O 1
ATOM 719 N N . ALA A 1 88 ? 5.643 -6.792 11.237 1.00 59.50 88 ALA A N 1
ATOM 720 C CA . ALA A 1 88 ? 4.460 -7.440 10.698 1.00 59.50 88 ALA A CA 1
ATOM 721 C C . ALA A 1 88 ? 4.453 -8.901 11.182 1.00 59.50 88 ALA A C 1
ATOM 723 O O . ALA A 1 88 ? 4.829 -9.804 10.444 1.00 59.50 88 ALA A O 1
ATOM 724 N N . GLU A 1 89 ? 4.110 -9.143 12.448 1.00 51.25 89 GLU A N 1
ATOM 725 C CA . GLU A 1 89 ? 3.938 -10.509 12.947 1.00 51.25 89 GLU A CA 1
ATOM 726 C C . GLU A 1 89 ? 2.813 -11.193 12.156 1.00 51.25 89 GLU A C 1
ATOM 728 O O . GLU A 1 89 ? 1.667 -10.742 12.187 1.00 51.25 89 GLU A O 1
ATOM 733 N N . GLU A 1 90 ? 3.187 -12.237 11.404 1.00 51.66 90 GLU A N 1
ATOM 734 C CA . GLU A 1 90 ? 2.383 -13.348 10.848 1.00 51.66 90 GLU A CA 1
ATOM 735 C C . GLU A 1 90 ? 1.019 -13.022 10.218 1.00 51.66 90 GLU A C 1
ATOM 737 O O . GLU A 1 90 ? 0.138 -13.873 10.092 1.00 51.66 90 GLU A O 1
ATOM 742 N N . LYS A 1 91 ? 0.820 -11.785 9.785 1.00 65.50 91 LYS A N 1
ATOM 743 C CA . LYS A 1 91 ? -0.422 -11.356 9.163 1.00 65.50 91 LYS A CA 1
ATOM 744 C C . LYS A 1 91 ? -0.255 -11.356 7.655 1.00 65.50 91 LYS A C 1
ATOM 746 O O . LYS A 1 91 ? 0.229 -10.388 7.076 1.00 65.50 91 LYS A O 1
ATOM 751 N N . ASP A 1 92 ? -0.739 -12.424 7.018 1.00 75.69 92 ASP A N 1
ATOM 752 C CA . ASP A 1 92 ? -0.809 -12.569 5.553 1.00 75.69 92 ASP A CA 1
ATOM 753 C C . ASP A 1 92 ? -1.434 -11.351 4.854 1.00 75.69 92 ASP A C 1
ATOM 755 O O . ASP A 1 92 ? -1.163 -11.090 3.680 1.00 75.69 92 ASP A O 1
ATOM 759 N N . ASN A 1 93 ? -2.267 -10.606 5.584 1.00 88.44 93 ASN A N 1
ATOM 760 C CA . ASN A 1 93 ? -2.988 -9.438 5.117 1.00 88.44 93 ASN A CA 1
ATOM 761 C C . ASN A 1 93 ? -2.251 -8.094 5.280 1.00 88.44 93 ASN A C 1
ATOM 763 O O . ASN A 1 93 ? -2.760 -7.068 4.824 1.00 88.44 93 ASN A O 1
ATOM 767 N N . ILE A 1 94 ? -1.069 -8.070 5.899 1.00 92.50 94 ILE A N 1
ATOM 768 C CA . ILE A 1 94 ? -0.175 -6.909 5.869 1.00 92.50 94 ILE A CA 1
ATOM 769 C C . ILE A 1 94 ? 0.744 -7.064 4.665 1.00 92.50 94 ILE A C 1
ATOM 771 O O . ILE A 1 94 ? 1.428 -8.071 4.544 1.00 92.50 94 ILE A O 1
ATOM 775 N N . ILE A 1 95 ? 0.772 -6.067 3.787 1.00 93.88 95 ILE A N 1
ATOM 776 C CA . ILE A 1 95 ? 1.647 -6.024 2.620 1.00 93.88 95 ILE A CA 1
ATOM 777 C C . ILE A 1 95 ? 2.598 -4.849 2.777 1.00 93.88 95 ILE A C 1
ATOM 779 O O . ILE A 1 95 ? 2.194 -3.685 2.856 1.00 93.88 95 ILE A O 1
ATOM 783 N N . THR A 1 96 ? 3.881 -5.162 2.825 1.00 94.06 96 THR A N 1
ATOM 784 C CA . THR A 1 96 ? 4.935 -4.170 3.001 1.00 94.06 96 THR A CA 1
ATOM 785 C C . THR A 1 96 ? 5.462 -3.680 1.662 1.00 94.06 96 THR A C 1
ATOM 787 O O . THR A 1 96 ? 5.578 -4.434 0.696 1.00 94.06 96 THR A O 1
ATOM 790 N N . TYR A 1 97 ? 5.803 -2.399 1.586 1.00 94.75 97 TYR A N 1
ATOM 791 C CA . TYR A 1 97 ? 6.441 -1.844 0.403 1.00 94.75 97 TYR A CA 1
ATOM 792 C C . TYR A 1 97 ? 7.541 -0.849 0.774 1.00 94.75 97 TYR A C 1
ATOM 794 O O . TYR A 1 97 ? 7.433 -0.143 1.772 1.00 94.75 97 TYR A O 1
ATOM 802 N N . GLY A 1 98 ? 8.582 -0.766 -0.046 1.00 93.00 98 GLY A N 1
ATOM 803 C CA . GLY A 1 98 ? 9.703 0.145 0.184 1.00 93.00 98 GLY A CA 1
ATOM 804 C C . GLY A 1 98 ? 10.894 -0.147 -0.722 1.00 93.00 98 GLY A C 1
ATOM 805 O O . GLY A 1 98 ? 10.932 -1.155 -1.429 1.00 93.00 98 GLY A O 1
ATOM 806 N N . PHE A 1 99 ? 11.884 0.736 -0.713 1.00 90.94 99 PHE A N 1
ATOM 807 C CA . PHE A 1 99 ? 13.181 0.497 -1.340 1.00 90.94 99 PHE A CA 1
ATOM 808 C C . PHE A 1 99 ? 13.981 -0.569 -0.594 1.00 90.94 99 PHE A C 1
ATOM 810 O O . PHE A 1 99 ? 14.833 -1.216 -1.202 1.00 90.94 99 PHE A O 1
ATOM 817 N N . ASN A 1 100 ? 13.691 -0.804 0.690 1.00 84.06 100 ASN A N 1
ATOM 818 C CA . ASN A 1 100 ? 14.254 -1.932 1.414 1.00 84.06 100 ASN A CA 1
ATOM 819 C C . ASN A 1 100 ? 13.909 -3.272 0.732 1.00 84.06 100 ASN A C 1
ATOM 821 O O . ASN A 1 100 ? 12.742 -3.614 0.502 1.00 84.06 100 ASN A O 1
ATOM 825 N N . THR A 1 101 ? 14.946 -4.069 0.473 1.00 78.31 101 THR A N 1
ATOM 826 C CA . THR A 1 101 ? 14.874 -5.413 -0.109 1.00 78.31 101 THR A CA 1
ATOM 827 C C . THR A 1 101 ? 14.131 -6.426 0.758 1.00 78.31 101 THR A C 1
ATOM 829 O O . THR A 1 101 ? 13.774 -7.481 0.252 1.00 78.31 101 THR A O 1
ATOM 832 N N . ASN A 1 102 ? 13.808 -6.121 2.010 1.00 85.25 102 ASN A N 1
ATOM 833 C CA . ASN A 1 102 ? 12.996 -6.999 2.857 1.00 85.25 102 ASN A CA 1
ATOM 834 C C . ASN A 1 102 ? 11.482 -6.786 2.683 1.00 85.25 102 ASN A C 1
ATOM 836 O O . ASN A 1 102 ? 10.696 -7.548 3.229 1.00 85.25 102 ASN A O 1
ATOM 840 N N . SER A 1 103 ? 11.064 -5.766 1.928 1.00 91.38 103 SER A N 1
ATOM 841 C CA . SER A 1 103 ? 9.644 -5.473 1.684 1.00 91.38 103 SER A CA 1
ATOM 842 C C . SER A 1 103 ? 9.016 -6.467 0.703 1.00 91.38 103 SER A C 1
ATOM 844 O O . SER A 1 103 ? 9.673 -6.852 -0.268 1.00 91.38 103 SER A O 1
ATOM 846 N N . ASP A 1 104 ? 7.735 -6.800 0.878 1.00 93.25 104 ASP A N 1
ATOM 847 C CA . ASP A 1 104 ? 6.979 -7.666 -0.041 1.00 93.25 104 ASP A CA 1
ATOM 848 C C . ASP A 1 104 ? 6.994 -7.115 -1.467 1.00 93.25 104 ASP A C 1
ATOM 850 O O . ASP A 1 104 ? 7.097 -7.869 -2.431 1.00 93.25 104 ASP A O 1
ATOM 854 N N . ILE A 1 105 ? 6.914 -5.788 -1.595 1.00 94.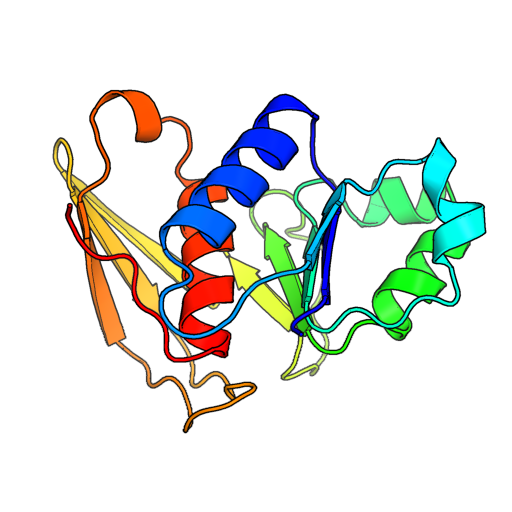56 105 ILE A N 1
ATOM 855 C CA . ILE A 1 105 ? 6.995 -5.072 -2.865 1.00 94.56 105 ILE A CA 1
ATOM 856 C C . ILE A 1 105 ? 8.145 -4.068 -2.796 1.00 94.56 105 ILE A C 1
ATOM 858 O O . ILE A 1 105 ? 8.152 -3.169 -1.956 1.00 94.56 105 ILE A O 1
ATOM 862 N N . SER A 1 106 ? 9.118 -4.186 -3.697 1.00 95.06 106 SER A N 1
ATOM 863 C CA . SER A 1 106 ? 10.255 -3.258 -3.768 1.00 95.06 106 SER A CA 1
ATOM 864 C C . SER A 1 106 ? 10.588 -2.838 -5.186 1.00 95.06 106 SER A C 1
ATOM 866 O O . SER A 1 106 ? 10.266 -3.543 -6.133 1.00 95.06 106 SER A O 1
ATOM 868 N N . ILE A 1 107 ? 11.291 -1.720 -5.339 1.00 92.25 107 ILE A N 1
ATOM 869 C CA . ILE A 1 107 ? 11.863 -1.324 -6.628 1.00 92.25 107 ILE A CA 1
ATOM 870 C C . ILE A 1 107 ? 13.211 -2.030 -6.805 1.00 92.25 107 ILE A C 1
ATOM 872 O O . ILE A 1 107 ? 14.125 -1.792 -6.020 1.00 92.25 107 ILE A O 1
ATOM 876 N N . SER A 1 108 ? 13.340 -2.884 -7.824 1.00 88.81 108 SER A N 1
ATOM 877 C CA . SER A 1 108 ? 14.608 -3.536 -8.185 1.00 88.81 108 SER A CA 1
ATOM 878 C C . SER A 1 108 ? 15.434 -2.709 -9.176 1.00 88.81 108 SER A C 1
ATOM 880 O O . SER A 1 108 ? 16.658 -2.826 -9.207 1.00 88.81 108 SER A O 1
ATOM 882 N N . SER A 1 109 ? 14.801 -1.829 -9.962 1.00 90.31 109 SER A N 1
ATOM 883 C CA . SER A 1 109 ? 15.503 -0.945 -10.900 1.00 90.31 109 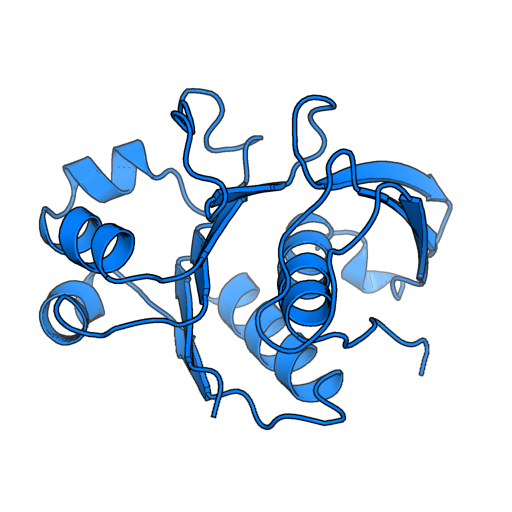SER A CA 1
ATOM 884 C C . SER A 1 109 ? 14.719 0.330 -11.212 1.00 90.31 109 SER A C 1
ATOM 886 O O . SER A 1 109 ? 13.487 0.327 -11.237 1.00 90.31 109 SER A O 1
ATOM 888 N N . ILE A 1 110 ? 15.444 1.415 -11.496 1.00 90.31 110 ILE A N 1
ATOM 889 C CA . ILE A 1 110 ? 14.908 2.682 -12.002 1.00 90.31 110 ILE A CA 1
ATOM 890 C C . ILE A 1 110 ? 15.736 3.086 -13.218 1.00 90.31 110 ILE A C 1
ATOM 892 O O . ILE A 1 110 ? 16.954 3.242 -13.114 1.00 90.31 110 ILE A O 1
ATOM 896 N N . LYS A 1 111 ? 15.080 3.287 -14.361 1.00 86.88 111 LYS A N 1
ATOM 897 C CA . LYS A 1 111 ? 15.716 3.772 -15.586 1.00 86.88 111 LYS A CA 1
ATOM 898 C C . LYS A 1 111 ? 14.788 4.728 -16.326 1.00 86.88 111 LYS A C 1
ATOM 900 O O . LYS A 1 111 ? 13.780 4.306 -16.891 1.00 86.88 111 LYS A O 1
ATOM 905 N N . ASP A 1 112 ? 15.166 6.001 -16.355 1.00 82.94 112 ASP A N 1
ATOM 906 C CA . ASP A 1 112 ? 14.409 7.085 -16.988 1.00 82.94 112 ASP A CA 1
ATOM 907 C C . ASP A 1 112 ? 12.950 7.131 -16.509 1.00 82.94 112 ASP A C 1
ATOM 909 O O . ASP A 1 112 ? 12.690 7.451 -15.357 1.00 82.94 112 ASP A O 1
ATOM 913 N N . GLU A 1 113 ? 11.996 6.801 -17.376 1.00 84.56 113 GLU A N 1
ATOM 914 C CA . GLU A 1 113 ? 10.558 6.761 -17.087 1.00 84.56 113 GLU A CA 1
ATOM 915 C C . GLU A 1 113 ? 10.061 5.336 -16.822 1.00 84.56 113 GLU A C 1
ATOM 917 O O . GLU A 1 113 ? 8.876 5.056 -16.941 1.00 84.56 113 GLU A O 1
ATOM 922 N N . ASN A 1 114 ? 10.948 4.400 -16.490 1.00 86.88 114 ASN A N 1
ATOM 923 C CA . ASN A 1 114 ? 10.588 3.018 -16.201 1.00 86.88 114 ASN A CA 1
ATOM 924 C C . ASN A 1 114 ? 11.116 2.601 -14.832 1.00 86.88 114 ASN A C 1
ATOM 926 O O . ASN A 1 114 ? 12.273 2.849 -14.487 1.00 86.88 114 ASN A O 1
ATOM 930 N N . ILE A 1 115 ? 10.268 1.918 -14.073 1.00 91.19 115 ILE A N 1
ATOM 931 C CA . ILE A 1 115 ? 10.657 1.223 -12.851 1.00 91.19 115 ILE A CA 1
ATOM 932 C C . ILE A 1 115 ? 10.373 -0.260 -12.983 1.00 91.19 115 ILE A C 1
ATOM 934 O O . ILE A 1 115 ? 9.413 -0.662 -13.639 1.00 91.19 115 ILE A O 1
ATOM 938 N N . LEU A 1 116 ? 11.200 -1.062 -12.329 1.00 92.44 116 LEU A N 1
ATOM 939 C CA . LEU A 1 116 ? 10.980 -2.487 -12.167 1.00 92.44 116 LEU A CA 1
ATOM 940 C C . LEU A 1 116 ? 10.575 -2.730 -10.715 1.00 92.44 116 LEU A C 1
ATOM 942 O O . LEU A 1 116 ? 11.358 -2.467 -9.801 1.00 92.44 116 LEU A O 1
ATOM 946 N N . LEU A 1 117 ? 9.329 -3.151 -10.503 1.00 93.56 117 LEU A N 1
ATOM 947 C CA . LEU A 1 117 ? 8.841 -3.588 -9.200 1.00 93.56 117 LEU A CA 1
ATOM 948 C C . LEU A 1 117 ? 9.017 -5.092 -9.067 1.00 93.56 117 LEU A C 1
ATOM 950 O O . LEU A 1 117 ? 8.670 -5.837 -9.972 1.00 93.56 117 LEU A O 1
ATOM 954 N N . CYS A 1 118 ? 9.492 -5.536 -7.917 1.00 94.38 118 CYS A N 1
ATOM 955 C CA . CYS A 1 118 ? 9.607 -6.936 -7.554 1.00 94.38 118 CYS A CA 1
ATOM 956 C C . CYS A 1 118 ? 8.569 -7.254 -6.473 1.00 94.38 118 CYS A C 1
ATOM 958 O O . CYS A 1 118 ? 8.528 -6.576 -5.443 1.00 94.38 118 CYS A O 1
ATOM 960 N N . VAL A 1 119 ? 7.744 -8.272 -6.723 1.00 93.94 119 VAL A N 1
ATOM 961 C CA . VAL A 1 119 ? 6.854 -8.909 -5.746 1.00 93.94 119 VAL A CA 1
ATOM 962 C C . VAL A 1 119 ? 7.589 -10.128 -5.194 1.00 93.94 119 VAL A C 1
ATOM 964 O O . VAL A 1 119 ? 7.870 -11.059 -5.945 1.00 93.94 119 VAL A O 1
ATOM 967 N N . LYS A 1 120 ? 7.928 -10.109 -3.903 1.00 91.31 120 LYS A N 1
ATOM 968 C CA . LYS A 1 120 ? 8.839 -11.082 -3.274 1.00 91.31 120 LYS A CA 1
ATOM 969 C C . LYS A 1 120 ? 8.175 -12.282 -2.628 1.00 91.31 120 LYS A C 1
ATOM 971 O O . LYS A 1 120 ? 8.868 -13.233 -2.290 1.00 91.31 120 LYS A O 1
ATOM 976 N N . ARG A 1 121 ? 6.863 -12.231 -2.420 1.00 90.00 121 ARG A N 1
ATOM 977 C CA . ARG A 1 121 ? 6.098 -13.371 -1.917 1.00 90.00 121 ARG A CA 1
ATOM 978 C C . ARG A 1 121 ? 4.753 -13.467 -2.602 1.00 90.00 121 ARG A C 1
ATOM 980 O O . ARG A 1 121 ? 4.229 -12.479 -3.116 1.00 90.00 121 ARG A O 1
ATOM 987 N N . LYS A 1 122 ? 4.157 -14.648 -2.496 1.00 90.81 122 LYS A N 1
ATOM 988 C CA . LYS A 1 122 ? 2.755 -14.872 -2.831 1.00 90.81 122 LYS A CA 1
ATOM 989 C C . LYS A 1 122 ? 1.845 -13.984 -1.978 1.00 90.81 122 LYS A C 1
ATOM 991 O O . LYS A 1 122 ? 1.911 -14.026 -0.749 1.00 90.81 122 LYS A O 1
ATOM 996 N N . ILE A 1 123 ? 0.965 -13.219 -2.620 1.00 90.44 123 ILE A N 1
ATOM 997 C CA . ILE A 1 123 ? -0.039 -12.383 -1.945 1.00 90.44 123 ILE A CA 1
ATOM 998 C C . ILE A 1 123 ? -1.425 -12.888 -2.331 1.00 90.44 123 ILE A C 1
ATOM 1000 O O . ILE A 1 123 ? -1.752 -13.022 -3.508 1.00 90.44 123 ILE A O 1
ATOM 1004 N N . LYS A 1 124 ? -2.274 -13.162 -1.343 1.00 88.88 124 LYS A N 1
ATOM 1005 C CA . LYS A 1 124 ? -3.662 -13.548 -1.603 1.00 88.88 124 LYS A CA 1
ATOM 1006 C C . LYS A 1 124 ? -4.439 -12.338 -2.138 1.00 88.88 124 LYS A C 1
ATOM 1008 O O . LYS A 1 124 ? -4.513 -11.309 -1.477 1.00 88.88 124 LYS A O 1
ATOM 1013 N N . GLY A 1 125 ? -5.015 -12.455 -3.332 1.00 85.94 125 GLY A N 1
ATOM 1014 C CA . GLY A 1 125 ? -5.906 -11.434 -3.882 1.00 85.94 125 GLY A CA 1
ATOM 1015 C C . GLY A 1 125 ? -7.255 -11.377 -3.153 1.00 85.94 125 GLY A C 1
ATOM 1016 O O . GLY A 1 125 ? -7.657 -12.315 -2.463 1.00 85.94 125 GLY A O 1
ATOM 1017 N N . ILE A 1 126 ? -7.980 -10.269 -3.323 1.00 84.69 126 ILE A N 1
ATOM 1018 C CA . ILE A 1 126 ? -9.350 -10.081 -2.818 1.00 84.69 126 ILE A CA 1
ATOM 1019 C C . ILE A 1 126 ? -10.380 -10.681 -3.786 1.00 84.69 126 ILE A C 1
ATOM 1021 O O . ILE A 1 126 ? -11.372 -11.258 -3.343 1.00 84.69 126 ILE A O 1
ATOM 1025 N N . LYS A 1 127 ? -10.165 -10.540 -5.102 1.00 72.62 127 LYS A N 1
ATOM 1026 C CA . LYS A 1 127 ? -11.108 -10.990 -6.148 1.00 72.62 127 LYS A CA 1
ATOM 1027 C C . LYS A 1 127 ? -10.602 -12.123 -7.044 1.00 72.62 127 LYS A C 1
ATOM 1029 O O . LYS A 1 127 ? -11.416 -12.822 -7.636 1.00 72.62 127 LYS A O 1
ATOM 1034 N N . GLU A 1 128 ? -9.290 -12.278 -7.157 1.00 67.56 128 GLU A N 1
ATOM 1035 C CA . GLU A 1 128 ? -8.599 -13.109 -8.151 1.00 67.56 128 GLU A CA 1
ATOM 1036 C C . GLU A 1 128 ? -7.516 -13.982 -7.478 1.00 67.56 128 GLU A C 1
ATOM 1038 O O . GLU A 1 128 ? -7.282 -13.807 -6.275 1.00 67.56 128 GLU A O 1
ATOM 1043 N N . PRO A 1 129 ? -6.911 -14.971 -8.180 1.00 69.69 129 PRO A N 1
ATOM 1044 C CA . PRO A 1 129 ? -5.980 -15.919 -7.568 1.00 69.69 129 PRO A CA 1
ATOM 1045 C C . PRO A 1 129 ? -4.741 -15.239 -6.975 1.00 69.69 129 PRO A C 1
ATOM 1047 O O . PRO A 1 129 ? -4.490 -14.050 -7.151 1.00 69.69 129 PRO A O 1
ATOM 1050 N N . ILE A 1 130 ? -3.975 -16.034 -6.233 1.00 84.38 130 ILE A N 1
ATOM 1051 C CA . ILE A 1 130 ? -2.716 -15.650 -5.597 1.00 84.38 130 ILE A CA 1
ATOM 1052 C C . ILE A 1 130 ? -1.836 -14.862 -6.584 1.00 84.38 130 ILE A C 1
ATOM 1054 O O . ILE A 1 130 ? -1.530 -15.339 -7.675 1.00 84.38 130 ILE A O 1
ATOM 1058 N N . ILE A 1 131 ? -1.431 -13.655 -6.187 1.00 88.69 131 ILE A N 1
ATOM 1059 C CA . ILE A 1 131 ? -0.420 -12.861 -6.881 1.00 88.69 131 ILE A CA 1
ATOM 1060 C C . ILE A 1 131 ? 0.911 -13.563 -6.637 1.00 88.69 131 ILE A C 1
ATOM 1062 O O . ILE A 1 131 ? 1.381 -13.615 -5.503 1.00 88.69 131 ILE A O 1
ATOM 1066 N N . GLU A 1 132 ? 1.482 -14.131 -7.691 1.00 90.69 132 GLU A N 1
ATOM 1067 C CA . GLU A 1 132 ? 2.756 -14.844 -7.638 1.00 90.69 132 GLU A CA 1
ATOM 1068 C C . GLU A 1 132 ? 3.954 -13.888 -7.575 1.00 90.69 132 GLU A C 1
ATOM 1070 O O . GLU A 1 132 ? 3.871 -12.715 -7.965 1.00 90.69 132 GLU A O 1
ATOM 1075 N N . GLU A 1 133 ? 5.078 -14.432 -7.111 1.00 92.88 133 GLU A N 1
ATOM 1076 C CA . GLU A 1 133 ? 6.387 -13.783 -7.150 1.00 92.88 133 GLU A CA 1
ATOM 1077 C C . GLU A 1 133 ? 6.781 -13.472 -8.594 1.00 92.88 133 GLU A C 1
ATOM 1079 O O . GLU A 1 133 ? 6.745 -14.342 -9.467 1.00 92.88 133 GLU A O 1
ATOM 1084 N N . GLN A 1 134 ? 7.118 -12.212 -8.864 1.00 92.62 134 GLN A N 1
ATOM 1085 C CA . GLN A 1 134 ? 7.401 -11.741 -10.218 1.00 92.62 134 GLN A CA 1
ATOM 1086 C C . GLN A 1 134 ? 8.081 -10.371 -10.214 1.00 92.62 134 GLN A C 1
ATOM 1088 O O . GLN A 1 134 ? 8.030 -9.631 -9.228 1.00 92.62 134 GLN A O 1
ATOM 1093 N N . GLU A 1 135 ? 8.643 -9.998 -11.362 1.00 92.19 135 GLU A N 1
ATOM 1094 C CA . GLU A 1 135 ? 9.038 -8.623 -11.657 1.00 92.19 135 GLU A CA 1
ATOM 1095 C C . GLU A 1 135 ? 8.065 -7.977 -12.650 1.00 92.19 135 GLU A C 1
ATOM 1097 O O . GLU A 1 135 ? 7.669 -8.579 -13.649 1.00 92.19 135 GLU A O 1
ATOM 1102 N N . VAL A 1 136 ? 7.682 -6.731 -12.378 1.00 91.31 136 VAL A N 1
ATOM 1103 C CA . VAL A 1 136 ? 6.724 -5.957 -13.164 1.00 91.31 136 VAL A CA 1
ATOM 1104 C C . VAL A 1 136 ? 7.352 -4.635 -13.572 1.00 91.31 136 VAL A C 1
ATOM 1106 O O . VAL A 1 136 ? 7.655 -3.784 -12.735 1.00 91.31 136 VAL A O 1
ATOM 1109 N N . ALA A 1 137 ? 7.522 -4.444 -14.878 1.00 90.38 137 ALA A N 1
ATOM 1110 C CA . ALA A 1 137 ? 7.944 -3.167 -15.433 1.00 90.38 137 ALA A CA 1
ATOM 1111 C C . ALA A 1 137 ? 6.755 -2.198 -15.489 1.00 90.38 137 ALA A C 1
ATOM 1113 O O . ALA A 1 137 ? 5.702 -2.524 -16.040 1.00 90.38 137 ALA A O 1
ATOM 1114 N N . ILE A 1 138 ? 6.931 -0.998 -14.942 1.00 87.56 138 ILE A N 1
ATOM 1115 C CA . ILE A 1 138 ? 5.927 0.067 -14.938 1.00 87.56 138 ILE A CA 1
ATOM 1116 C C . ILE A 1 138 ? 6.540 1.308 -15.562 1.00 87.56 138 ILE A C 1
ATOM 1118 O O . ILE A 1 138 ? 7.596 1.772 -15.128 1.00 87.56 138 ILE A O 1
ATOM 1122 N N . ASN A 1 139 ? 5.843 1.879 -16.543 1.00 84.94 139 ASN A N 1
ATOM 1123 C CA . ASN A 1 139 ? 6.192 3.194 -17.042 1.00 84.94 139 ASN A CA 1
ATOM 1124 C C . ASN A 1 139 ? 5.629 4.268 -16.101 1.00 84.94 139 ASN A C 1
ATOM 1126 O O . ASN A 1 139 ? 4.425 4.356 -15.854 1.00 84.94 139 ASN A O 1
ATOM 1130 N N . VAL A 1 140 ? 6.517 5.085 -15.555 1.00 78.94 140 VAL A N 1
ATOM 1131 C CA . VAL A 1 140 ? 6.204 6.228 -14.712 1.00 78.94 140 VAL A CA 1
ATOM 1132 C C . VAL A 1 140 ? 6.487 7.494 -15.502 1.00 78.94 140 VAL A C 1
ATOM 1134 O O . VAL A 1 140 ? 7.634 7.815 -15.792 1.00 78.94 140 VAL A O 1
ATOM 1137 N N . ARG A 1 141 ? 5.433 8.256 -15.819 1.00 72.62 141 ARG A N 1
ATOM 1138 C CA . ARG A 1 141 ? 5.579 9.576 -16.457 1.00 72.62 141 ARG A CA 1
ATOM 1139 C C . ARG A 1 141 ? 6.629 10.405 -15.712 1.00 72.62 141 ARG A C 1
ATOM 1141 O O . ARG A 1 141 ? 6.640 10.397 -14.481 1.00 72.62 141 ARG A O 1
ATOM 1148 N N . LYS A 1 142 ? 7.440 11.183 -16.434 1.00 59.28 142 LYS A N 1
ATOM 1149 C CA . LYS A 1 142 ? 8.607 11.928 -15.915 1.00 59.28 142 LYS A CA 1
ATOM 1150 C C . LYS A 1 142 ? 8.414 12.651 -14.574 1.00 59.28 142 LYS A C 1
ATOM 1152 O O . LYS A 1 142 ? 9.310 12.657 -13.739 1.00 59.28 142 LYS A O 1
ATOM 1157 N N . HIS A 1 143 ? 7.246 13.249 -14.330 1.00 58.28 143 HIS A N 1
ATOM 1158 C CA . HIS A 1 143 ? 6.958 13.988 -13.089 1.00 58.28 143 HIS A CA 1
ATOM 1159 C C . HIS A 1 143 ? 6.552 13.099 -11.898 1.00 58.28 143 HIS A C 1
ATOM 1161 O O . HIS A 1 143 ? 6.568 13.550 -10.753 1.00 58.28 143 HIS A O 1
ATOM 1167 N N . ASN A 1 144 ? 6.226 11.831 -12.149 1.00 69.38 144 ASN A N 1
ATOM 1168 C CA . ASN A 1 144 ? 5.787 10.865 -11.145 1.00 69.38 144 ASN A CA 1
ATOM 1169 C C . ASN A 1 144 ? 6.943 10.034 -10.573 1.00 69.38 144 ASN A C 1
ATOM 1171 O O . ASN A 1 144 ? 6.745 9.355 -9.570 1.00 69.38 144 ASN A O 1
ATOM 1175 N N . ILE A 1 145 ? 8.157 10.122 -11.127 1.00 67.00 145 ILE A N 1
ATOM 1176 C CA . ILE A 1 145 ? 9.327 9.420 -10.573 1.00 67.00 145 ILE A CA 1
ATOM 1177 C C . ILE A 1 145 ? 9.711 9.905 -9.170 1.00 67.00 145 ILE A C 1
ATOM 1179 O O . ILE A 1 145 ? 10.344 9.192 -8.410 1.00 67.00 145 ILE A O 1
ATOM 1183 N N . ASN A 1 146 ? 9.272 11.096 -8.765 1.00 77.62 146 ASN A N 1
ATOM 1184 C CA . ASN A 1 146 ? 9.436 11.562 -7.385 1.00 77.62 146 ASN A CA 1
ATOM 1185 C C . ASN A 1 146 ? 8.331 11.029 -6.450 1.00 77.62 146 ASN A C 1
ATOM 1187 O O . ASN A 1 146 ? 8.309 11.336 -5.260 1.00 77.62 146 ASN A O 1
ATOM 1191 N N . LYS A 1 147 ? 7.379 10.250 -6.982 1.00 88.44 147 LYS A N 1
ATOM 1192 C CA . LYS A 1 147 ? 6.210 9.694 -6.286 1.00 88.44 147 LYS A CA 1
ATOM 1193 C C . LYS A 1 147 ? 6.248 8.165 -6.211 1.00 88.44 147 LYS A C 1
ATOM 1195 O O . LYS A 1 147 ? 5.203 7.534 -6.085 1.00 88.44 147 LYS A O 1
ATOM 1200 N N . LEU A 1 148 ? 7.436 7.563 -6.241 1.00 91.62 148 LEU A N 1
ATOM 1201 C CA . LEU A 1 148 ? 7.623 6.105 -6.273 1.00 91.62 148 LEU A CA 1
ATOM 1202 C C . LEU A 1 148 ? 6.910 5.369 -5.141 1.00 91.62 148 LEU A C 1
ATOM 1204 O O . LEU A 1 148 ? 6.186 4.417 -5.405 1.00 91.62 148 LEU A O 1
ATOM 1208 N N . TYR A 1 149 ? 6.986 5.870 -3.907 1.00 94.31 149 TYR A N 1
ATOM 1209 C CA . TYR A 1 149 ? 6.223 5.299 -2.794 1.00 94.31 149 TYR A CA 1
ATOM 1210 C C . TYR A 1 149 ? 4.707 5.303 -3.027 1.00 94.31 149 TYR A C 1
ATOM 1212 O O . TYR A 1 149 ? 4.017 4.394 -2.577 1.00 94.31 149 TYR A O 1
ATOM 1220 N N . ASN A 1 150 ? 4.168 6.322 -3.707 1.00 94.44 150 ASN A N 1
ATOM 1221 C CA . ASN A 1 150 ? 2.747 6.340 -4.057 1.00 94.44 150 ASN A CA 1
ATOM 1222 C C . ASN A 1 150 ? 2.460 5.289 -5.125 1.00 94.44 150 ASN A C 1
ATOM 1224 O O . ASN A 1 150 ? 1.482 4.565 -5.004 1.00 94.44 150 ASN A O 1
ATOM 1228 N N . ILE A 1 151 ? 3.315 5.198 -6.145 1.00 93.19 151 ILE A N 1
ATOM 1229 C CA . ILE A 1 151 ? 3.174 4.230 -7.238 1.00 93.19 151 ILE A CA 1
ATOM 1230 C C . ILE A 1 151 ? 3.191 2.799 -6.703 1.00 93.19 151 ILE A C 1
ATOM 1232 O O . ILE A 1 151 ? 2.350 2.008 -7.110 1.00 93.19 151 ILE A O 1
ATOM 1236 N N . MET A 1 152 ? 4.073 2.486 -5.752 1.00 94.62 152 MET A N 1
ATOM 1237 C CA . MET A 1 152 ? 4.111 1.177 -5.097 1.00 94.62 152 MET A CA 1
ATOM 1238 C C . MET A 1 152 ? 2.812 0.889 -4.341 1.00 94.62 152 MET A C 1
ATOM 1240 O O . MET A 1 152 ? 2.215 -0.156 -4.559 1.00 94.62 152 MET A O 1
ATOM 1244 N N . ALA A 1 153 ? 2.313 1.832 -3.534 1.00 95.81 153 ALA A N 1
ATOM 1245 C CA . ALA A 1 153 ? 1.034 1.659 -2.841 1.00 95.81 153 ALA A CA 1
ATOM 1246 C C . ALA A 1 153 ? -0.146 1.463 -3.818 1.00 95.81 153 ALA A C 1
ATOM 1248 O O . ALA A 1 153 ? -0.994 0.601 -3.596 1.00 95.81 153 ALA A O 1
ATOM 1249 N N . ILE A 1 154 ? -0.186 2.232 -4.915 1.00 94.31 154 ILE A N 1
ATOM 1250 C CA . ILE A 1 154 ? -1.204 2.111 -5.971 1.00 94.31 154 ILE A CA 1
ATOM 1251 C C . ILE A 1 154 ? -1.107 0.742 -6.655 1.00 94.31 154 ILE A C 1
ATOM 1253 O O . ILE A 1 154 ? -2.123 0.075 -6.830 1.00 94.31 154 ILE A O 1
ATOM 1257 N N . PHE A 1 155 ? 0.104 0.317 -7.022 1.00 93.44 155 PHE A N 1
ATOM 1258 C CA . PHE A 1 155 ? 0.365 -0.991 -7.618 1.00 93.44 155 PHE A CA 1
ATOM 1259 C C . PHE A 1 155 ? -0.174 -2.112 -6.729 1.00 93.44 155 PHE A C 1
ATOM 1261 O O . PHE A 1 155 ? -0.946 -2.941 -7.204 1.00 93.44 155 PHE A O 1
ATOM 1268 N N . THR A 1 156 ? 0.151 -2.086 -5.434 1.00 93.94 156 THR A N 1
ATOM 1269 C CA . THR A 1 156 ? -0.309 -3.089 -4.469 1.00 93.94 156 THR A CA 1
ATOM 1270 C C . THR A 1 156 ? -1.832 -3.174 -4.414 1.00 93.94 156 THR A C 1
ATOM 1272 O O . THR A 1 156 ? -2.384 -4.273 -4.448 1.00 93.94 156 THR A O 1
ATOM 1275 N N . VAL A 1 157 ? -2.526 -2.028 -4.370 1.00 94.00 157 VAL A N 1
ATOM 1276 C CA . VAL A 1 157 ? -3.997 -1.995 -4.404 1.00 94.00 157 VAL A CA 1
ATOM 1277 C C . VAL A 1 157 ? -4.519 -2.655 -5.673 1.00 94.00 157 VAL A C 1
ATOM 1279 O O . VAL A 1 157 ? -5.367 -3.534 -5.587 1.00 94.00 157 VAL A O 1
ATOM 1282 N N . LEU A 1 158 ? -4.025 -2.255 -6.844 1.00 90.75 158 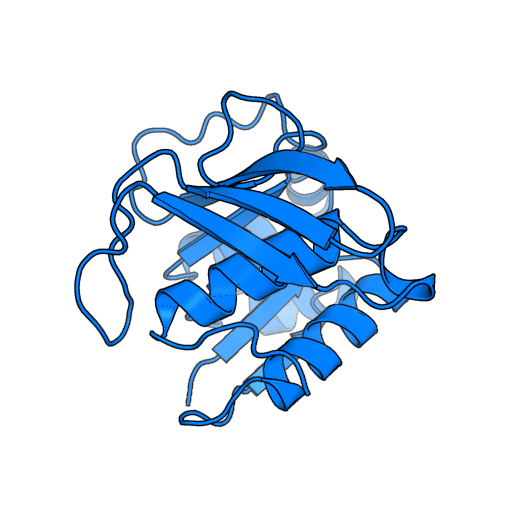LEU A N 1
ATOM 1283 C CA . LEU A 1 158 ? -4.530 -2.772 -8.116 1.00 90.75 158 LEU A CA 1
ATOM 1284 C C . LEU A 1 158 ? -4.303 -4.285 -8.228 1.00 90.75 158 LEU A C 1
ATOM 1286 O O . LEU A 1 158 ? -5.233 -5.013 -8.577 1.00 90.75 158 LEU A O 1
ATOM 1290 N N . CYS A 1 159 ? -3.126 -4.772 -7.821 1.00 89.19 159 CYS A N 1
ATOM 1291 C CA . CYS A 1 159 ? -2.819 -6.200 -7.790 1.00 89.19 159 CYS A CA 1
ATOM 1292 C C . CYS A 1 159 ? -3.799 -6.998 -6.923 1.00 89.19 159 CYS A C 1
ATOM 1294 O O . CYS A 1 159 ? -4.258 -8.052 -7.361 1.00 89.19 159 CYS A O 1
ATOM 1296 N N . LEU A 1 160 ? -4.180 -6.493 -5.740 1.00 91.50 160 LEU A N 1
ATOM 1297 C CA . LEU A 1 160 ? -5.160 -7.161 -4.867 1.00 91.50 160 LEU A CA 1
ATOM 1298 C C . LEU A 1 160 ? -6.511 -7.403 -5.554 1.00 91.50 160 LEU A C 1
ATOM 1300 O O . LEU A 1 160 ? -7.227 -8.340 -5.196 1.00 91.50 160 LEU A O 1
ATOM 1304 N N . TYR A 1 161 ? -6.863 -6.586 -6.543 1.00 89.94 161 TYR A N 1
ATOM 1305 C CA . TYR A 1 161 ? -8.120 -6.688 -7.280 1.00 89.94 161 TYR A CA 1
ATOM 1306 C C . TYR A 1 161 ? -7.969 -7.279 -8.687 1.00 89.94 161 TYR A C 1
ATOM 1308 O O . TYR A 1 161 ? -8.934 -7.243 -9.448 1.00 89.94 161 TYR A O 1
ATOM 1316 N N . GLY A 1 162 ? -6.799 -7.832 -9.034 1.00 85.44 162 GLY A N 1
ATOM 1317 C CA . GLY A 1 162 ? -6.525 -8.370 -10.374 1.00 85.44 162 GLY A CA 1
ATOM 1318 C C . GLY A 1 162 ? -6.369 -7.289 -11.453 1.00 85.44 162 GLY A C 1
ATOM 1319 O O . GLY A 1 162 ? -6.349 -7.580 -12.648 1.00 85.44 162 GLY A O 1
ATOM 1320 N N . GLU A 1 163 ? -6.250 -6.024 -11.054 1.00 85.56 163 GLU A N 1
ATOM 1321 C CA . GLU A 1 163 ? -6.070 -4.895 -11.958 1.00 85.56 163 GLU A CA 1
ATOM 1322 C C . GLU A 1 163 ? -4.580 -4.603 -12.167 1.00 85.56 163 GLU A C 1
ATOM 1324 O O . GLU A 1 163 ? -3.715 -4.993 -11.382 1.00 85.56 163 GLU A O 1
ATOM 1329 N N . ARG A 1 164 ? -4.249 -3.927 -13.271 1.00 76.56 164 ARG A N 1
ATOM 1330 C CA . ARG A 1 164 ? -2.861 -3.618 -13.634 1.00 76.56 164 ARG A CA 1
ATOM 1331 C C . ARG A 1 164 ? -2.701 -2.124 -13.849 1.00 76.56 164 ARG A C 1
ATOM 1333 O O . ARG A 1 164 ? -3.547 -1.503 -14.491 1.00 76.56 164 ARG A O 1
ATOM 1340 N N . LEU A 1 165 ? -1.569 -1.581 -13.402 1.00 68.88 165 LEU A N 1
ATOM 1341 C CA . LEU A 1 165 ? -1.069 -0.301 -13.900 1.00 68.88 165 LEU A CA 1
ATOM 1342 C C . LEU A 1 165 ? -0.783 -0.473 -15.394 1.00 68.88 165 LEU A C 1
ATOM 1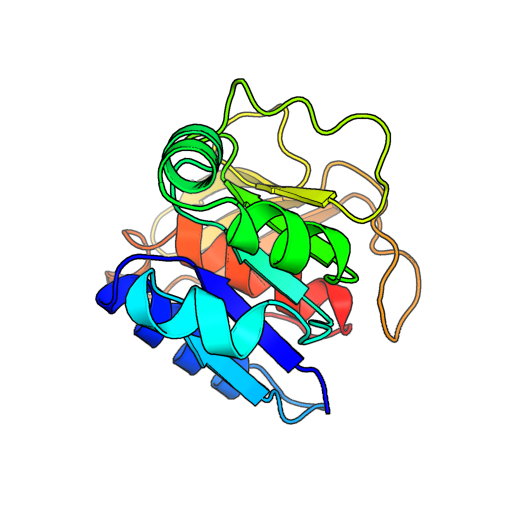344 O O . LEU A 1 165 ? 0.218 -1.073 -15.777 1.00 68.88 165 LEU A O 1
ATOM 1348 N N . LYS A 1 166 ? -1.713 -0.030 -16.241 1.00 60.28 166 LYS A N 1
ATOM 1349 C CA . LYS A 1 166 ? -1.538 -0.038 -17.694 1.00 60.28 166 LYS A CA 1
ATOM 1350 C C . LYS A 1 166 ? -0.957 1.294 -18.147 1.00 60.28 166 LYS A C 1
ATOM 1352 O O . LYS A 1 166 ? -1.326 2.351 -17.638 1.00 60.28 166 LYS A O 1
ATOM 1357 N N . ASN A 1 167 ? -0.086 1.221 -19.146 1.00 52.25 167 ASN A N 1
ATOM 1358 C CA . ASN A 1 167 ? 0.371 2.387 -19.885 1.00 52.25 167 ASN A CA 1
ATOM 1359 C C . ASN A 1 167 ? -0.817 2.909 -20.711 1.00 52.25 167 ASN A C 1
ATOM 1361 O O . ASN A 1 167 ? -1.332 2.172 -21.553 1.00 52.25 167 ASN A O 1
ATOM 1365 N N . ASN A 1 168 ? -1.257 4.140 -20.441 1.00 42.75 168 ASN A N 1
ATOM 1366 C CA . ASN A 1 168 ? -2.093 4.916 -21.362 1.00 42.75 168 ASN A CA 1
ATOM 1367 C C . ASN A 1 168 ? -1.199 5.847 -22.166 1.00 42.75 168 ASN A C 1
ATOM 1369 O O . ASN A 1 168 ? -0.535 6.687 -21.501 1.00 42.75 168 ASN A O 1
#

pLDDT: mean 87.58, std 10.45, range [42.75, 97.56]

Radius of gyration: 15.0 Å; chains: 1; bounding box: 33×32×42 Å